Protein AF-A0A444I6F2-F1 (afdb_monomer_lite)

pLDDT: mean 80.83, std 15.24, range [36.12, 97.0]

InterPro domains:
  IPR017961 DNA polymerase, Y-family, little finger domain [PF11799] (17-82)
  IPR036775 DNA polymerase, Y-family, little finger domain superfamily [G3DSA:3.30.1490.100] (10-78)
  IPR036775 DNA polymerase, Y-family, little finger domain superfamily [SSF100879] (14-82)

Secondary structure (DSSP, 8-state):
-----TT---EEEEEEEEEEEETTS-EEEEEEEE-S-B-SHHHHHHHHHHHHHTTPSPSS-EEEEEEEEEEEEE-PPP-PPPP-

Radius of gyration: 17.46 Å; chains: 1; bounding box: 53×28×42 Å

Organism: Rhizobium leguminosarum (NCBI:txid384)

Foldseek 3Di:
DDDDDPVQFFQQKKKKKKWWQFPVRDIDIDIDIDRDTCRDVVVVVVVVVVVVVVCPPPPGHTPDIDMDIDDRDTPDDDDDDDDD

Structure (mmCIF, N/CA/C/O backbone):
data_AF-A0A444I6F2-F1
#
_entry.id   AF-A0A444I6F2-F1
#
loop_
_atom_site.group_PDB
_atom_site.id
_atom_site.type_symbol
_atom_site.label_atom_id
_atom_site.label_alt_id
_atom_site.label_comp_id
_atom_site.label_asym_id
_atom_site.label_entity_id
_atom_site.label_seq_id
_atom_site.pdbx_PDB_ins_code
_atom_site.Cartn_x
_atom_site.Cartn_y
_atom_site.Cartn_z
_atom_site.occupancy
_atom_site.B_iso_or_equiv
_atom_site.auth_seq_id
_atom_site.auth_comp_id
_atom_site.auth_asym_id
_atom_site.auth_atom_id
_atom_site.pdbx_PDB_model_num
ATOM 1 N N . MET A 1 1 ? 5.259 -12.619 -26.057 1.00 36.12 1 MET A N 1
ATOM 2 C CA . MET A 1 1 ? 6.309 -11.801 -26.701 1.00 36.12 1 MET A CA 1
ATOM 3 C C . MET A 1 1 ? 5.978 -10.340 -26.404 1.00 36.12 1 MET A C 1
ATOM 5 O O . MET A 1 1 ? 4.995 -9.849 -26.936 1.00 36.12 1 MET A O 1
ATOM 9 N N . ARG A 1 2 ? 6.651 -9.701 -25.433 1.00 52.50 2 ARG A N 1
ATOM 10 C CA . ARG A 1 2 ? 6.368 -8.308 -25.021 1.00 52.50 2 ARG A CA 1
ATOM 11 C C . ARG A 1 2 ? 7.305 -7.383 -25.808 1.00 52.50 2 ARG A C 1
ATOM 13 O O . ARG A 1 2 ? 8.518 -7.548 -25.719 1.00 52.50 2 ARG A O 1
ATOM 20 N N . TYR A 1 3 ? 6.749 -6.494 -26.627 1.00 38.78 3 TYR A N 1
ATOM 21 C CA . TYR A 1 3 ? 7.517 -5.598 -27.495 1.00 38.78 3 TYR A CA 1
ATOM 22 C C . TYR A 1 3 ? 8.094 -4.423 -26.698 1.00 38.78 3 TYR A C 1
ATOM 24 O O . TYR A 1 3 ? 7.396 -3.806 -25.898 1.00 38.78 3 TYR A O 1
ATOM 32 N N . TYR A 1 4 ? 9.369 -4.118 -26.934 1.00 46.00 4 TYR A N 1
ATOM 33 C CA . TYR A 1 4 ? 10.045 -2.936 -26.407 1.00 46.00 4 TYR A CA 1
ATOM 34 C C . TYR A 1 4 ? 9.660 -1.737 -27.284 1.00 46.00 4 TYR A C 1
ATOM 36 O O . TYR A 1 4 ? 9.993 -1.720 -28.470 1.00 46.00 4 TYR A O 1
ATOM 44 N N . HIS A 1 5 ? 8.945 -0.752 -26.736 1.00 50.53 5 HIS A N 1
ATOM 45 C CA . HIS A 1 5 ? 8.733 0.515 -27.433 1.00 50.53 5 HIS A CA 1
ATOM 46 C C . HIS A 1 5 ? 10.008 1.366 -27.285 1.00 50.53 5 HIS A C 1
ATOM 48 O O . HIS A 1 5 ? 10.450 1.619 -26.161 1.00 50.53 5 HIS A O 1
ATOM 54 N N . PRO A 1 6 ? 10.641 1.820 -28.379 1.00 39.31 6 PRO A N 1
ATOM 55 C CA . PRO A 1 6 ? 11.710 2.806 -28.280 1.00 39.31 6 PRO A CA 1
ATOM 56 C C . PRO A 1 6 ? 11.114 4.101 -27.702 1.00 39.31 6 PRO A C 1
ATOM 58 O O . PRO A 1 6 ? 10.288 4.750 -28.337 1.00 39.31 6 PRO A O 1
ATOM 61 N N . GLY A 1 7 ? 11.466 4.402 -26.447 1.00 53.28 7 GLY A N 1
ATOM 62 C CA . GLY A 1 7 ? 10.838 5.433 -25.607 1.00 53.28 7 GLY A CA 1
ATOM 63 C C . GLY A 1 7 ? 10.392 4.930 -24.224 1.00 53.28 7 GLY A C 1
ATOM 64 O O . GLY A 1 7 ? 10.089 5.738 -23.351 1.00 53.28 7 GLY A O 1
ATOM 65 N N . SER A 1 8 ? 10.383 3.613 -23.992 1.00 52.06 8 SER A N 1
ATOM 66 C CA . SER A 1 8 ? 10.052 3.018 -22.693 1.00 52.06 8 SER A CA 1
ATOM 67 C C . SER A 1 8 ? 11.215 3.139 -21.703 1.00 52.06 8 SER A C 1
ATOM 69 O O . SER A 1 8 ? 12.269 2.524 -21.883 1.00 52.06 8 SER A O 1
ATOM 71 N N . ILE A 1 9 ? 11.017 3.914 -20.635 1.00 55.03 9 ILE A N 1
ATOM 72 C CA . ILE A 1 9 ? 11.917 3.953 -19.477 1.00 55.03 9 ILE A CA 1
ATOM 73 C C . ILE A 1 9 ? 11.834 2.590 -18.776 1.00 55.03 9 ILE A C 1
ATOM 75 O O . ILE A 1 9 ? 10.790 2.231 -18.239 1.00 55.03 9 ILE A O 1
ATOM 79 N N . SER A 1 10 ? 12.927 1.823 -18.786 1.00 60.09 10 SER A N 1
ATOM 80 C CA . SER A 1 10 ? 13.041 0.591 -17.996 1.00 60.09 10 SER A CA 1
ATOM 81 C C . SER A 1 10 ? 13.583 0.934 -16.607 1.00 60.09 10 SER A C 1
ATOM 83 O O . SER A 1 10 ? 14.777 1.206 -16.451 1.00 60.09 10 SER A O 1
ATOM 85 N N . ILE A 1 11 ? 12.701 0.936 -15.606 1.00 67.31 11 ILE A N 1
ATOM 86 C CA . ILE A 1 11 ? 13.056 1.167 -14.198 1.00 67.31 11 ILE A CA 1
ATOM 87 C C . ILE A 1 11 ? 13.633 -0.135 -13.646 1.00 67.31 11 ILE A C 1
ATOM 89 O O . ILE A 1 11 ? 12.904 -1.106 -13.531 1.00 67.31 11 ILE A O 1
ATOM 93 N N . SER A 1 12 ? 14.922 -0.195 -13.319 1.00 72.12 12 SER A N 1
ATOM 94 C CA . SER A 1 12 ? 15.581 -1.421 -12.839 1.00 72.12 12 SER A CA 1
ATOM 95 C C . SER A 1 12 ? 15.347 -1.716 -11.362 1.00 72.12 12 SER A C 1
ATOM 97 O O . SER A 1 12 ? 15.479 -2.863 -10.934 1.00 72.12 12 SER A O 1
ATOM 99 N N . ARG A 1 13 ? 15.039 -0.684 -10.576 1.00 78.62 13 ARG A N 1
ATOM 100 C CA . ARG A 1 13 ? 14.755 -0.804 -9.149 1.00 78.62 13 ARG A CA 1
ATOM 101 C C . ARG A 1 13 ? 13.788 0.286 -8.730 1.00 78.62 13 ARG A C 1
ATOM 103 O O . ARG A 1 13 ? 13.918 1.430 -9.159 1.00 78.62 13 ARG A O 1
ATOM 110 N N . VAL A 1 14 ? 12.842 -0.080 -7.876 1.00 83.25 14 VAL A N 1
ATOM 111 C CA . VAL A 1 14 ? 11.878 0.849 -7.294 1.00 83.25 14 VAL A CA 1
ATOM 112 C C . VAL A 1 14 ? 11.513 0.411 -5.879 1.00 83.25 14 VAL A C 1
ATOM 114 O O . VAL A 1 14 ? 11.480 -0.781 -5.559 1.00 83.25 14 VAL A O 1
ATOM 117 N N . ASN A 1 15 ? 11.223 1.391 -5.031 1.00 87.44 15 ASN A N 1
ATOM 118 C CA . ASN A 1 15 ? 10.604 1.183 -3.732 1.00 87.44 15 ASN A CA 1
ATOM 119 C C . ASN A 1 15 ? 9.118 1.517 -3.833 1.00 87.44 15 ASN A C 1
ATOM 121 O O . ASN A 1 15 ? 8.754 2.674 -4.052 1.00 87.44 15 ASN A O 1
ATOM 125 N N . GLN A 1 16 ? 8.270 0.513 -3.644 1.00 89.06 16 GLN A N 1
ATOM 126 C CA . GLN A 1 16 ? 6.821 0.666 -3.580 1.00 89.06 16 GLN A CA 1
ATOM 127 C C . GLN A 1 16 ? 6.393 0.851 -2.130 1.00 89.06 16 GLN A C 1
ATOM 129 O O . GLN A 1 16 ? 6.804 0.093 -1.255 1.00 89.06 16 GLN A O 1
ATOM 134 N N . THR A 1 17 ? 5.569 1.860 -1.874 1.00 92.69 17 THR A N 1
ATOM 135 C CA . THR A 1 17 ? 5.050 2.184 -0.545 1.00 92.69 17 THR A CA 1
ATOM 136 C C . THR A 1 17 ? 3.531 2.150 -0.568 1.00 92.69 17 THR A C 1
ATOM 138 O O . THR A 1 17 ? 2.905 2.764 -1.430 1.00 92.69 17 THR A O 1
ATOM 141 N N . LEU A 1 18 ? 2.946 1.451 0.401 1.00 94.69 18 LEU A N 1
ATOM 142 C CA . LEU A 1 18 ? 1.516 1.384 0.653 1.00 94.69 18 LEU A CA 1
ATOM 143 C C . LEU A 1 18 ? 1.197 2.131 1.950 1.00 94.69 18 LEU A C 1
ATOM 145 O O . LEU A 1 18 ? 1.726 1.817 3.017 1.00 94.69 18 LEU A O 1
ATOM 149 N N . ASN A 1 19 ? 0.300 3.103 1.848 1.00 95.56 19 ASN A N 1
ATOM 150 C CA . ASN A 1 19 ? -0.247 3.869 2.957 1.00 95.56 19 ASN A CA 1
ATOM 151 C C . ASN A 1 19 ? -1.694 3.445 3.173 1.00 95.56 19 ASN A C 1
ATOM 153 O O . ASN A 1 19 ? -2.505 3.528 2.250 1.00 95.56 19 ASN A O 1
ATOM 157 N N . VAL A 1 20 ? -2.025 3.023 4.387 1.00 96.12 20 VAL A N 1
ATOM 158 C CA . VAL A 1 20 ? -3.373 2.572 4.740 1.00 96.12 20 VAL A CA 1
ATOM 159 C C . VAL A 1 20 ? -3.908 3.453 5.846 1.00 96.12 20 VAL A C 1
ATOM 161 O O . VAL A 1 20 ? -3.317 3.510 6.923 1.00 96.12 20 VAL A O 1
ATOM 164 N N . LYS A 1 21 ? -5.029 4.127 5.581 1.00 97.00 21 LYS A N 1
ATOM 165 C CA . LYS A 1 21 ? -5.772 4.889 6.583 1.00 97.00 21 LYS A CA 1
ATOM 166 C C . LYS A 1 21 ? -7.014 4.121 7.001 1.00 97.00 21 LYS A C 1
ATOM 168 O O . LYS A 1 21 ? -7.854 3.770 6.167 1.00 97.00 21 LYS A O 1
ATOM 173 N N . TYR A 1 22 ? -7.139 3.909 8.298 1.00 97.00 22 TYR A N 1
ATOM 174 C CA . TYR A 1 22 ? -8.225 3.162 8.904 1.00 97.00 22 TYR A CA 1
ATOM 175 C C . TYR A 1 22 ? -9.410 4.048 9.296 1.00 97.00 22 TYR A C 1
ATOM 177 O O . TYR A 1 22 ? -9.386 5.279 9.194 1.00 97.00 22 TYR A O 1
ATOM 185 N N . ALA A 1 23 ? -10.488 3.390 9.720 1.00 96.25 23 ALA A N 1
ATOM 186 C CA . ALA A 1 23 ? -11.762 4.012 10.024 1.00 96.25 23 ALA A CA 1
ATOM 187 C C . ALA A 1 23 ? -11.718 4.946 11.234 1.00 96.25 23 ALA A C 1
ATOM 189 O O . ALA A 1 23 ? -12.487 5.907 11.271 1.00 96.25 23 ALA A O 1
ATOM 190 N N . ASP A 1 24 ? -10.798 4.667 12.153 1.00 95.88 24 ASP A N 1
ATOM 191 C CA . ASP A 1 24 ? -10.436 5.454 13.333 1.00 95.88 24 ASP A CA 1
ATOM 192 C C . ASP A 1 24 ? -9.419 6.570 13.028 1.00 95.88 24 ASP A C 1
ATOM 194 O O . ASP A 1 24 ? -8.905 7.205 13.943 1.00 95.88 24 ASP A O 1
ATOM 198 N N . PHE A 1 25 ? -9.131 6.819 11.745 1.00 95.56 25 PHE A N 1
ATOM 199 C CA . PHE A 1 25 ? -8.153 7.793 11.256 1.00 95.56 25 PHE A CA 1
ATOM 200 C C . PHE A 1 25 ? -6.690 7.487 11.602 1.00 95.56 25 PHE A C 1
ATOM 202 O O . PHE A 1 25 ? -5.824 8.303 11.280 1.00 95.56 25 PHE A O 1
ATOM 209 N N . THR A 1 26 ? -6.386 6.310 12.158 1.00 96.19 26 THR A N 1
ATOM 210 C CA . THR A 1 26 ? -5.003 5.837 12.282 1.00 96.19 26 THR A CA 1
ATOM 211 C C . THR A 1 26 ? -4.435 5.478 10.910 1.00 96.19 26 THR A C 1
ATOM 213 O O . THR A 1 26 ? -5.171 5.122 9.983 1.00 96.19 26 THR A O 1
ATOM 216 N N . GLN A 1 27 ? -3.116 5.599 10.757 1.00 96.06 27 GLN A N 1
ATOM 217 C CA . GLN A 1 27 ? -2.425 5.308 9.506 1.00 96.06 27 GLN A CA 1
ATOM 218 C C . GLN A 1 27 ? -1.220 4.403 9.744 1.00 96.06 27 GLN A C 1
ATOM 220 O O . GLN A 1 27 ? -0.474 4.589 10.704 1.00 96.06 27 GLN A O 1
ATOM 225 N N . ILE A 1 28 ? -1.017 3.457 8.830 1.00 95.25 28 ILE A N 1
ATOM 226 C CA . ILE A 1 28 ? 0.221 2.684 8.721 1.00 95.25 28 ILE A CA 1
ATOM 227 C C . ILE A 1 28 ? 0.841 2.876 7.339 1.00 95.25 28 ILE A C 1
ATOM 229 O O . ILE A 1 28 ? 0.139 3.117 6.352 1.00 95.25 28 ILE A O 1
ATOM 233 N N . THR A 1 29 ? 2.158 2.714 7.279 1.00 94.12 29 THR A N 1
ATOM 234 C CA . THR A 1 29 ? 2.926 2.731 6.039 1.00 94.12 29 THR A CA 1
ATOM 235 C C . THR A 1 29 ? 3.801 1.488 5.998 1.00 94.12 29 THR A C 1
ATOM 237 O O . THR A 1 29 ? 4.560 1.227 6.930 1.00 94.12 29 THR A O 1
ATOM 240 N N . THR A 1 30 ? 3.690 0.716 4.923 1.00 91.69 30 THR A N 1
ATOM 241 C CA . THR A 1 30 ? 4.567 -0.423 4.633 1.00 91.69 30 THR A CA 1
ATOM 242 C C . THR A 1 30 ? 5.200 -0.222 3.267 1.00 91.69 30 THR A C 1
ATOM 244 O O . THR A 1 30 ? 4.606 0.401 2.387 1.00 91.69 30 THR A O 1
ATOM 247 N N . SER A 1 31 ? 6.422 -0.703 3.082 1.00 90.38 31 SER A N 1
ATOM 248 C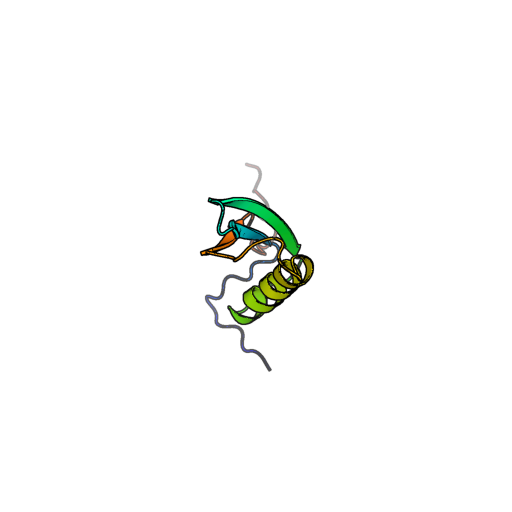 CA . SER A 1 31 ? 7.124 -0.562 1.811 1.00 90.38 31 SER A CA 1
ATOM 249 C C . SER A 1 31 ? 7.845 -1.844 1.443 1.00 90.38 31 SER A C 1
ATOM 251 O O . SER A 1 31 ? 8.249 -2.620 2.310 1.00 90.38 31 SER A O 1
ATOM 253 N N . LYS A 1 32 ? 8.004 -2.060 0.141 1.00 86.69 32 LYS A N 1
ATOM 254 C CA . LYS A 1 32 ? 8.763 -3.169 -0.417 1.00 86.69 32 LYS A CA 1
ATOM 255 C C . LYS A 1 32 ? 9.641 -2.652 -1.543 1.00 86.69 32 LYS A C 1
ATOM 257 O O . LYS A 1 32 ? 9.168 -2.040 -2.500 1.00 86.69 32 LYS A O 1
ATOM 262 N N . THR A 1 33 ? 10.935 -2.910 -1.419 1.00 86.44 33 THR A N 1
ATOM 263 C CA . THR A 1 33 ? 11.880 -2.758 -2.522 1.00 86.44 33 THR A CA 1
ATOM 264 C C . THR A 1 33 ? 11.792 -3.992 -3.395 1.00 86.44 33 THR A C 1
ATOM 266 O O . THR A 1 33 ? 11.977 -5.104 -2.897 1.00 86.44 33 THR A O 1
ATOM 269 N N . VAL A 1 34 ? 11.560 -3.805 -4.691 1.00 78.50 34 VAL A N 1
ATOM 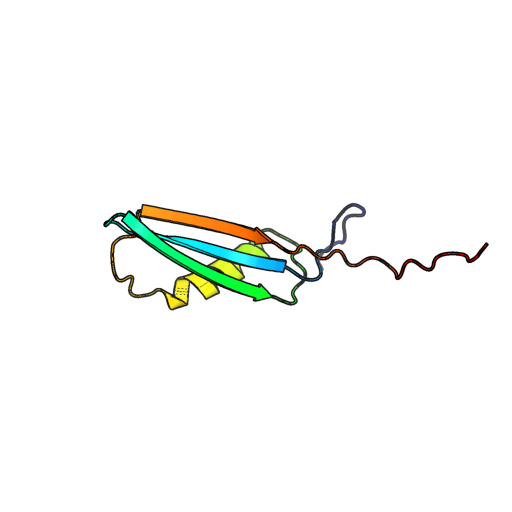270 C CA . VAL A 1 34 ? 11.545 -4.919 -5.639 1.00 78.50 34 VAL A CA 1
ATOM 271 C C . VAL A 1 34 ? 12.638 -4.700 -6.686 1.00 78.50 34 VAL A C 1
ATOM 273 O O . VAL A 1 34 ? 12.663 -3.652 -7.337 1.00 78.50 34 VAL A O 1
ATOM 276 N N . PRO A 1 35 ? 13.565 -5.661 -6.868 1.00 71.25 35 PRO A N 1
ATOM 277 C CA . PRO A 1 35 ? 14.551 -5.632 -7.943 1.00 71.25 35 PRO A CA 1
ATOM 278 C C . PRO A 1 35 ? 13.902 -6.142 -9.239 1.00 71.25 35 PRO A C 1
ATOM 280 O O . PRO A 1 35 ? 14.330 -7.136 -9.820 1.00 71.25 35 PRO A O 1
ATOM 283 N N . THR A 1 36 ? 12.786 -5.537 -9.641 1.00 67.81 36 THR A N 1
ATOM 284 C CA . THR A 1 36 ? 12.014 -5.934 -10.823 1.00 67.81 36 THR A CA 1
ATOM 285 C C . THR A 1 36 ? 11.847 -4.746 -11.737 1.00 67.81 36 THR A C 1
ATOM 287 O O . THR A 1 36 ? 11.637 -3.619 -11.285 1.00 67.81 36 THR A O 1
ATOM 290 N N . VAL A 1 37 ? 11.939 -5.030 -13.034 1.00 68.00 37 VAL A N 1
ATOM 291 C CA . VAL A 1 37 ? 11.642 -4.044 -14.056 1.00 68.00 37 VAL A CA 1
ATOM 292 C C . VAL A 1 37 ? 10.138 -3.842 -14.115 1.00 68.00 37 VAL A C 1
ATOM 294 O O . VAL A 1 37 ? 9.423 -4.755 -14.516 1.00 68.00 37 VAL A O 1
ATOM 297 N N . LEU A 1 38 ? 9.668 -2.658 -13.718 1.00 74.25 38 LEU A N 1
ATOM 298 C CA . LEU A 1 38 ? 8.283 -2.265 -13.959 1.00 74.25 38 LEU A CA 1
ATOM 299 C C . LEU A 1 38 ? 8.139 -1.909 -15.440 1.00 74.25 38 LEU A C 1
ATOM 301 O O . LEU A 1 38 ? 8.689 -0.908 -15.900 1.00 74.25 38 LEU A O 1
ATOM 305 N N . LEU A 1 39 ? 7.432 -2.754 -16.184 1.00 72.94 39 LEU A N 1
ATOM 306 C CA . LEU A 1 39 ? 7.175 -2.598 -17.616 1.00 72.94 39 LEU A CA 1
ATOM 307 C C . LEU A 1 39 ? 5.731 -2.158 -17.888 1.00 72.94 39 LEU A C 1
ATOM 309 O O . LEU A 1 39 ? 5.453 -1.606 -18.952 1.00 72.94 39 LEU A O 1
ATOM 313 N N . ALA A 1 40 ? 4.819 -2.399 -16.944 1.00 79.06 40 ALA A N 1
ATOM 314 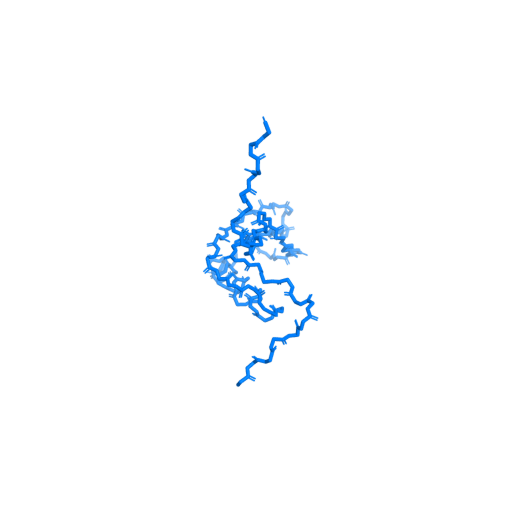C CA . ALA A 1 40 ? 3.416 -2.016 -17.016 1.00 79.06 40 ALA A CA 1
ATOM 315 C C . ALA A 1 40 ? 2.813 -1.761 -15.623 1.00 79.06 40 ALA A C 1
ATOM 317 O O . ALA A 1 40 ? 3.372 -2.135 -14.595 1.00 79.06 40 ALA A O 1
ATOM 318 N N . ILE A 1 41 ? 1.613 -1.173 -15.600 1.00 80.88 41 ILE A N 1
ATOM 319 C CA . ILE A 1 41 ? 0.814 -0.986 -14.376 1.00 80.88 41 ILE A CA 1
ATOM 320 C C . ILE A 1 41 ? 0.512 -2.322 -13.678 1.00 80.88 41 ILE A C 1
ATOM 322 O O . ILE A 1 41 ? 0.515 -2.372 -12.456 1.00 80.88 41 ILE A O 1
ATOM 326 N N . ALA A 1 42 ? 0.339 -3.415 -14.425 1.00 85.19 42 ALA A N 1
ATOM 327 C CA . ALA A 1 42 ? 0.094 -4.737 -13.841 1.00 85.19 42 ALA A CA 1
ATOM 328 C C . ALA A 1 42 ? 1.230 -5.204 -12.905 1.00 85.19 42 ALA A C 1
ATOM 330 O O . ALA A 1 42 ? 0.969 -5.848 -11.893 1.00 85.19 42 ALA A O 1
ATOM 331 N N . ASP A 1 43 ? 2.483 -4.826 -13.190 1.00 82.94 43 ASP A N 1
ATOM 332 C CA . ASP A 1 43 ? 3.623 -5.164 -12.328 1.00 82.94 43 ASP A CA 1
ATOM 333 C C . ASP A 1 43 ? 3.563 -4.386 -10.989 1.00 82.94 43 ASP A C 1
ATOM 335 O O . ASP A 1 43 ? 4.109 -4.816 -9.972 1.00 82.94 43 ASP A O 1
ATOM 339 N N . LEU A 1 44 ? 2.889 -3.226 -10.968 1.00 83.12 44 LEU A N 1
ATOM 340 C CA . LEU A 1 44 ? 2.622 -2.459 -9.749 1.00 83.12 44 LEU A CA 1
ATOM 341 C C . LEU A 1 44 ? 1.517 -3.110 -8.911 1.00 83.12 44 LEU A C 1
ATOM 343 O O . LEU A 1 44 ? 1.677 -3.217 -7.695 1.00 83.12 44 LEU A O 1
ATOM 347 N N . GLU A 1 45 ? 0.427 -3.534 -9.551 1.00 88.50 45 GLU A N 1
ATOM 348 C CA . GLU A 1 45 ? -0.716 -4.179 -8.890 1.00 88.50 45 GLU A CA 1
ATOM 349 C C . GLU A 1 45 ? -0.286 -5.436 -8.129 1.00 88.50 45 GLU A C 1
ATOM 351 O O . GLU A 1 45 ? -0.606 -5.568 -6.951 1.00 88.50 45 GLU A O 1
ATOM 356 N N . GLU A 1 46 ? 0.546 -6.287 -8.738 1.00 88.56 46 GLU A N 1
ATOM 357 C CA . GLU A 1 46 ? 1.040 -7.514 -8.098 1.00 88.56 46 GLU A CA 1
ATOM 358 C C . GLU A 1 46 ? 1.777 -7.229 -6.779 1.00 88.56 46 GLU A C 1
ATOM 360 O O . GLU A 1 46 ? 1.589 -7.915 -5.772 1.00 88.56 46 GLU A O 1
ATOM 365 N N . VAL A 1 47 ? 2.605 -6.181 -6.734 1.00 87.94 47 VAL A N 1
ATOM 366 C CA . VAL A 1 47 ? 3.331 -5.847 -5.503 1.00 87.94 47 VAL A CA 1
ATOM 367 C C . VAL A 1 47 ? 2.426 -5.188 -4.468 1.00 87.94 47 VAL A C 1
ATOM 369 O O . VAL A 1 47 ? 2.593 -5.429 -3.269 1.00 87.94 47 VAL A O 1
ATOM 372 N N . VAL A 1 48 ? 1.467 -4.375 -4.910 1.00 89.88 48 VAL A N 1
ATOM 373 C CA . VAL A 1 48 ? 0.455 -3.795 -4.023 1.00 89.88 48 VAL A CA 1
ATOM 374 C C . VAL A 1 48 ? -0.374 -4.901 -3.375 1.00 89.88 48 VAL A C 1
ATOM 376 O O . VAL A 1 48 ? -0.549 -4.865 -2.159 1.00 89.88 48 VAL A O 1
ATOM 379 N N . ASP A 1 49 ? -0.778 -5.924 -4.126 1.00 91.56 49 ASP A N 1
ATOM 380 C CA . ASP A 1 49 ? -1.490 -7.090 -3.599 1.00 91.56 49 ASP A CA 1
ATOM 381 C C . ASP A 1 49 ? -0.648 -7.860 -2.576 1.00 91.56 49 ASP A C 1
ATOM 383 O O . ASP A 1 49 ? -1.134 -8.199 -1.495 1.00 91.56 49 ASP A O 1
ATOM 387 N N . LEU A 1 50 ? 0.645 -8.064 -2.846 1.00 91.06 50 LEU A N 1
ATOM 388 C CA . LEU A 1 50 ? 1.564 -8.696 -1.891 1.00 91.06 50 LEU A CA 1
ATOM 389 C C . LEU A 1 50 ? 1.739 -7.890 -0.597 1.00 91.06 50 LEU A C 1
ATOM 391 O O . LEU A 1 50 ? 1.988 -8.476 0.456 1.00 91.06 50 LEU A O 1
ATOM 395 N N . LEU A 1 51 ? 1.656 -6.560 -0.659 1.00 91.56 51 LEU A N 1
ATOM 396 C CA . LEU A 1 51 ? 1.689 -5.699 0.524 1.00 91.56 51 LEU A CA 1
ATOM 397 C C . LEU A 1 51 ? 0.345 -5.704 1.259 1.00 91.56 51 LEU A C 1
ATOM 399 O O . LEU A 1 51 ? 0.320 -5.751 2.488 1.00 91.56 51 LEU A O 1
ATOM 403 N N . LEU A 1 52 ? -0.762 -5.683 0.516 1.00 92.00 52 LEU A N 1
ATOM 404 C CA . LEU A 1 52 ? -2.115 -5.692 1.058 1.00 92.00 52 LEU A CA 1
ATOM 405 C C . LEU A 1 52 ? -2.433 -7.006 1.761 1.00 92.00 52 LEU A C 1
ATOM 407 O O . LEU A 1 52 ? -2.991 -6.962 2.853 1.00 92.00 52 LEU A O 1
ATOM 411 N N . VAL A 1 53 ? -2.051 -8.158 1.197 1.00 93.12 53 VAL A N 1
ATOM 412 C CA . VAL A 1 53 ? -2.380 -9.478 1.764 1.00 93.12 53 VAL A CA 1
ATOM 413 C C . VAL A 1 53 ? -1.846 -9.645 3.190 1.00 93.12 53 VAL A C 1
ATOM 415 O O . VAL A 1 53 ? -2.491 -10.276 4.022 1.00 93.12 53 VAL A O 1
ATOM 418 N N . GLN A 1 54 ? -0.714 -9.008 3.513 1.00 91.12 54 GLN A N 1
ATOM 419 C CA . GLN A 1 54 ? -0.128 -9.036 4.858 1.00 91.12 54 GLN A CA 1
ATOM 420 C C . GLN A 1 54 ? -0.942 -8.255 5.899 1.00 91.12 54 GLN A C 1
ATOM 422 O O . GLN A 1 54 ? -0.694 -8.387 7.096 1.00 91.12 54 GLN A O 1
ATOM 427 N N . LEU A 1 55 ? -1.903 -7.439 5.461 1.00 90.56 55 LEU A N 1
ATOM 428 C CA . LEU A 1 55 ? -2.773 -6.648 6.327 1.00 90.56 55 LEU A CA 1
ATOM 429 C C . LEU A 1 55 ? -4.098 -7.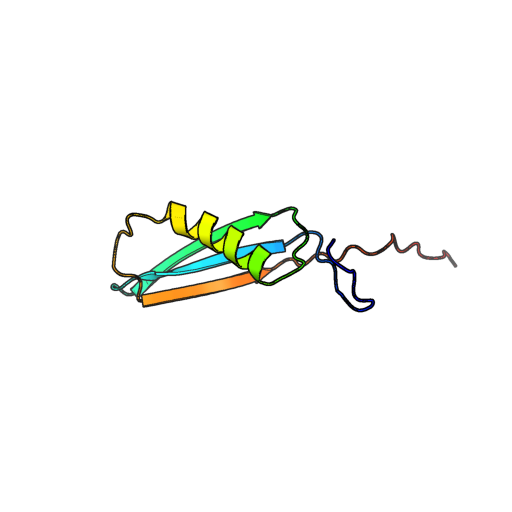350 6.645 1.00 90.56 55 LEU A C 1
ATOM 431 O O . LEU A 1 55 ? -4.890 -6.799 7.408 1.00 90.56 55 LEU A O 1
ATOM 435 N N . PHE A 1 56 ? -4.358 -8.534 6.078 1.00 89.50 56 PHE A N 1
ATOM 436 C CA . PHE A 1 56 ? -5.604 -9.265 6.305 1.00 89.50 56 PHE A CA 1
ATOM 437 C C . PHE A 1 56 ? -5.488 -10.293 7.449 1.00 89.50 56 PHE A C 1
ATOM 439 O O . PHE A 1 56 ? -4.489 -11.009 7.528 1.00 89.50 56 PHE A O 1
ATOM 446 N N . PRO A 1 57 ? -6.529 -10.425 8.300 1.00 90.56 57 PRO A N 1
ATOM 447 C CA . PRO A 1 57 ? -7.729 -9.586 8.344 1.00 90.56 57 PRO A CA 1
ATOM 448 C C . PRO A 1 57 ? -7.417 -8.169 8.874 1.00 90.56 57 PRO A C 1
ATOM 450 O O . PRO A 1 57 ? -6.635 -8.027 9.818 1.00 90.56 57 PRO A O 1
ATOM 453 N N . PRO A 1 58 ? -8.024 -7.113 8.298 1.00 88.12 58 PRO A N 1
ATOM 454 C CA . PRO A 1 58 ? -7.719 -5.747 8.688 1.00 88.12 58 PRO A CA 1
ATOM 455 C C . PRO A 1 58 ? -8.231 -5.469 10.100 1.00 88.12 58 PRO A C 1
ATOM 457 O O . PRO A 1 58 ? -9.348 -5.833 10.465 1.00 88.12 58 PRO A O 1
ATOM 460 N N . ARG A 1 59 ? -7.410 -4.777 10.893 1.00 88.75 59 ARG A N 1
ATOM 461 C CA . ARG A 1 59 ? -7.735 -4.431 12.287 1.00 88.75 59 ARG A CA 1
ATOM 462 C C . ARG A 1 59 ? -8.929 -3.483 12.415 1.00 88.75 59 ARG A C 1
ATOM 464 O O . ARG A 1 59 ? -9.600 -3.489 13.439 1.00 88.75 59 ARG A O 1
ATOM 471 N N . ASN A 1 60 ? -9.163 -2.657 11.399 1.00 94.12 60 ASN A N 1
ATOM 472 C CA . ASN A 1 60 ? -10.274 -1.716 11.312 1.00 94.12 60 ASN A CA 1
ATOM 473 C C . ASN A 1 60 ? -10.683 -1.541 9.842 1.00 94.12 60 ASN A C 1
ATOM 475 O O . ASN A 1 60 ? -9.915 -1.877 8.939 1.00 94.12 60 ASN A O 1
ATOM 479 N N . GLY A 1 61 ? -11.866 -0.976 9.584 1.00 94.62 61 GLY A N 1
ATOM 480 C CA . GLY A 1 61 ? -12.284 -0.653 8.213 1.00 94.62 61 GLY A CA 1
ATOM 481 C C . GLY A 1 61 ? -11.276 0.274 7.521 1.00 94.62 61 GLY A C 1
ATOM 482 O O . GLY A 1 61 ? -10.774 1.206 8.143 1.00 94.62 61 GLY A O 1
ATOM 483 N N . ILE A 1 62 ? -10.962 0.034 6.249 1.00 95.00 62 ILE A N 1
ATOM 484 C CA . ILE A 1 62 ? -10.023 0.867 5.484 1.00 95.00 62 ILE A CA 1
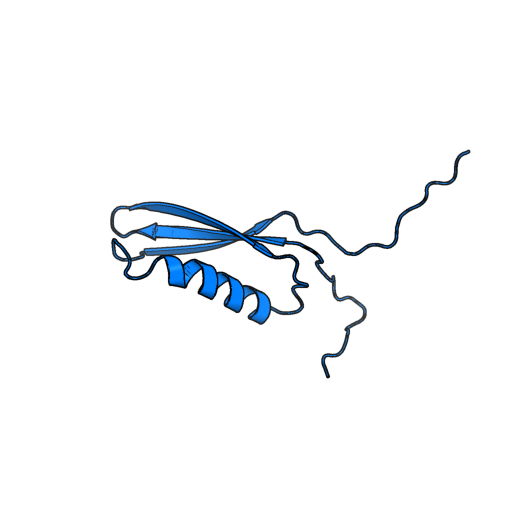ATOM 485 C C . ILE A 1 62 ? -10.807 1.995 4.807 1.00 95.00 62 ILE A C 1
ATOM 487 O O . ILE A 1 62 ? -11.772 1.738 4.092 1.00 95.00 62 ILE A O 1
ATOM 491 N N . ARG A 1 63 ? -10.405 3.250 5.035 1.00 94.81 63 ARG A N 1
ATOM 492 C CA . ARG A 1 63 ? -11.022 4.441 4.419 1.00 94.81 63 ARG A CA 1
ATOM 493 C C . ARG A 1 63 ? -10.219 4.991 3.244 1.00 9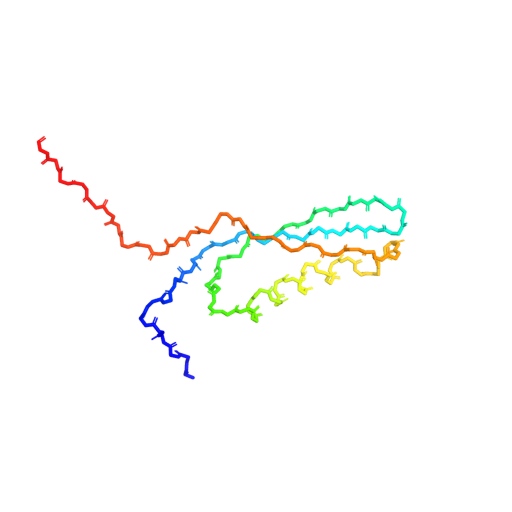4.81 63 ARG A C 1
ATOM 495 O O . ARG A 1 63 ? -10.789 5.684 2.409 1.00 94.81 63 ARG A O 1
ATOM 502 N N . LEU A 1 64 ? -8.910 4.738 3.202 1.00 96.06 64 LEU A N 1
ATOM 503 C CA . LEU A 1 64 ? -8.036 5.205 2.126 1.00 96.06 64 LEU A CA 1
ATOM 504 C C . LEU A 1 64 ? -6.837 4.270 1.955 1.00 96.06 64 LEU A C 1
ATOM 506 O O . LEU A 1 64 ? -6.215 3.865 2.939 1.00 96.06 64 LEU A O 1
ATOM 510 N N . LEU A 1 65 ? -6.504 3.990 0.694 1.00 94.69 65 LEU A N 1
ATOM 511 C CA . LEU A 1 65 ? -5.274 3.331 0.266 1.00 94.69 65 LEU A CA 1
ATOM 512 C C . LEU A 1 65 ? -4.502 4.283 -0.648 1.00 94.69 65 LEU A C 1
ATOM 514 O O . LEU A 1 65 ? -5.044 4.772 -1.636 1.00 94.69 65 LEU A O 1
ATOM 518 N N . GLY A 1 66 ? -3.249 4.561 -0.302 1.00 94.38 66 GLY A N 1
ATOM 519 C CA . GLY A 1 66 ? -2.342 5.370 -1.110 1.00 94.38 66 GLY A CA 1
ATOM 520 C C . GLY A 1 66 ? -1.131 4.552 -1.529 1.00 94.38 66 GLY A C 1
ATOM 521 O O . GLY A 1 66 ? -0.450 3.994 -0.671 1.00 94.38 66 GLY A O 1
ATOM 522 N N . VAL A 1 67 ? -0.837 4.514 -2.826 1.00 92.19 67 VAL A N 1
ATOM 523 C CA . VAL A 1 67 ? 0.344 3.839 -3.378 1.00 92.19 67 VAL A CA 1
ATOM 524 C C . VAL A 1 67 ? 1.309 4.890 -3.906 1.00 92.19 67 VAL A C 1
ATOM 526 O O . VAL A 1 67 ? 0.906 5.796 -4.633 1.00 92.19 67 VAL A O 1
ATOM 529 N N . SER A 1 68 ? 2.583 4.776 -3.544 1.00 90.12 68 SER A N 1
ATOM 530 C CA . SER A 1 68 ? 3.637 5.654 -4.048 1.00 90.12 68 SER A CA 1
ATOM 531 C C . SER A 1 68 ? 4.894 4.878 -4.434 1.00 90.12 68 SER A C 1
ATOM 533 O O . SER A 1 68 ? 5.227 3.849 -3.844 1.00 90.12 68 SER A O 1
ATOM 535 N N . LEU A 1 69 ? 5.592 5.384 -5.451 1.00 88.25 69 LEU A N 1
ATOM 536 C CA . LEU A 1 69 ? 6.881 4.877 -5.915 1.00 88.25 69 LEU A CA 1
ATOM 537 C C . LEU A 1 69 ? 7.986 5.855 -5.522 1.00 88.25 69 LEU A C 1
ATOM 539 O O . LEU A 1 69 ? 7.810 7.068 -5.615 1.00 88.25 69 LEU A O 1
ATOM 543 N N . SER A 1 70 ? 9.136 5.333 -5.116 1.00 85.19 70 SER A N 1
ATOM 544 C CA . SER A 1 70 ? 10.333 6.127 -4.828 1.00 85.19 70 SER A CA 1
ATOM 545 C C . SER A 1 70 ? 11.594 5.408 -5.301 1.00 85.19 70 SER A C 1
ATOM 547 O O . SER A 1 70 ? 11.556 4.215 -5.606 1.00 85.19 70 SER A O 1
ATOM 549 N N . SER A 1 71 ? 12.715 6.136 -5.364 1.00 77.94 71 SER A N 1
ATOM 550 C CA . SER A 1 71 ? 14.022 5.599 -5.770 1.00 77.94 71 SER A CA 1
ATOM 551 C C . SER A 1 71 ? 13.979 4.851 -7.111 1.00 77.94 71 SER A C 1
ATOM 553 O O . SER A 1 71 ? 14.432 3.711 -7.198 1.00 77.94 71 SER A O 1
ATOM 555 N N . LEU A 1 72 ? 13.397 5.480 -8.140 1.00 79.31 72 LEU A N 1
ATOM 556 C CA . LEU A 1 72 ? 13.355 4.935 -9.496 1.00 79.31 72 LEU A CA 1
ATOM 557 C C . LEU A 1 72 ? 14.764 4.986 -10.093 1.00 79.31 72 LEU A C 1
ATOM 559 O O . LEU A 1 72 ? 15.229 6.046 -10.511 1.00 79.31 72 LEU A O 1
ATOM 563 N N . GLU A 1 73 ? 15.445 3.846 -10.122 1.00 76.88 73 GLU A N 1
ATOM 564 C CA . GLU A 1 73 ? 16.721 3.731 -10.822 1.00 76.88 73 GLU A CA 1
ATOM 565 C C . GLU A 1 73 ? 16.474 3.345 -12.276 1.00 76.88 73 GLU A C 1
ATOM 567 O O . GLU A 1 73 ? 15.845 2.328 -12.570 1.00 76.88 73 GLU A O 1
ATOM 572 N N . GLU A 1 74 ? 16.980 4.160 -13.195 1.00 72.94 74 GLU A N 1
ATOM 573 C CA . GLU A 1 74 ? 16.990 3.845 -14.617 1.00 72.94 74 GLU A CA 1
ATOM 574 C C . GLU A 1 74 ? 18.230 3.027 -14.959 1.00 72.94 74 GLU A C 1
ATOM 576 O O . GLU A 1 74 ? 19.353 3.374 -14.577 1.00 72.94 74 GLU A O 1
ATOM 581 N N . ARG A 1 75 ? 18.056 1.986 -15.772 1.00 68.06 75 ARG A N 1
ATOM 582 C CA . ARG A 1 75 ? 19.195 1.259 -16.329 1.00 68.06 75 ARG A CA 1
ATOM 583 C C . ARG A 1 75 ? 19.859 2.098 -17.425 1.00 68.06 75 ARG A C 1
ATOM 585 O O . ARG A 1 75 ? 19.484 2.008 -18.591 1.00 68.06 75 ARG A O 1
ATOM 592 N N . ARG A 1 76 ? 20.864 2.896 -17.058 1.00 69.00 76 ARG A N 1
ATOM 593 C CA . ARG A 1 76 ? 21.716 3.636 -18.007 1.00 69.00 76 ARG A CA 1
ATOM 594 C C . ARG A 1 76 ? 23.042 2.905 -18.234 1.00 69.00 76 ARG A C 1
ATOM 596 O O . ARG A 1 76 ? 23.534 2.249 -17.314 1.00 69.00 76 ARG A O 1
ATOM 603 N N . PRO A 1 77 ? 23.642 3.000 -19.433 1.00 69.94 77 PRO A N 1
ATOM 604 C CA . PRO A 1 77 ? 25.019 2.560 -19.624 1.00 69.94 77 PRO A CA 1
ATOM 605 C C . PRO A 1 77 ? 25.963 3.357 -18.699 1.00 69.94 77 PRO A C 1
ATOM 607 O O . PRO A 1 77 ? 25.677 4.519 -18.398 1.00 69.94 77 PRO A O 1
ATOM 610 N N . PRO A 1 78 ? 27.075 2.760 -18.231 1.00 73.56 78 PRO A N 1
ATOM 611 C CA . PRO A 1 78 ? 28.033 3.450 -17.373 1.00 73.56 78 PRO A CA 1
ATOM 612 C C . PRO A 1 78 ? 28.594 4.688 -18.087 1.00 73.56 78 PRO A C 1
ATOM 614 O O . PRO A 1 78 ? 29.231 4.580 -19.134 1.00 73.56 78 PRO A O 1
ATOM 617 N N . GLN A 1 79 ? 28.344 5.874 -17.525 1.00 74.00 79 GLN A N 1
ATOM 618 C CA . GLN A 1 79 ? 28.857 7.137 -18.052 1.00 74.00 79 GLN A CA 1
ATOM 619 C C . GLN A 1 79 ? 30.321 7.300 -17.621 1.00 74.00 79 GLN A C 1
ATOM 621 O O . GLN A 1 79 ? 30.604 7.632 -16.470 1.00 74.00 79 GLN A O 1
ATOM 626 N N . LEU A 1 80 ? 31.258 7.081 -18.543 1.00 79.56 80 LEU A N 1
ATOM 627 C CA . LEU A 1 80 ? 32.668 7.406 -18.333 1.00 79.56 80 LEU A CA 1
ATOM 628 C C . LEU A 1 80 ? 32.906 8.880 -18.681 1.00 79.56 80 LEU A C 1
ATOM 630 O O . LEU A 1 80 ? 32.455 9.370 -19.717 1.00 79.56 80 LEU A O 1
ATOM 634 N N . ARG A 1 81 ? 33.598 9.600 -17.797 1.00 74.88 81 ARG A N 1
ATOM 635 C CA . ARG A 1 81 ? 33.980 11.000 -18.008 1.00 74.88 81 ARG A CA 1
ATOM 636 C C . ARG A 1 81 ? 35.363 11.026 -18.653 1.00 74.88 81 ARG A C 1
ATOM 638 O O . ARG A 1 81 ? 36.273 10.376 -18.146 1.00 74.88 81 ARG A O 1
ATOM 645 N N . LEU A 1 82 ? 35.524 11.767 -19.750 1.00 62.97 82 LEU A N 1
ATOM 646 C CA . LEU A 1 82 ? 36.854 12.041 -20.292 1.00 62.97 82 LEU A CA 1
ATOM 647 C C . LEU A 1 82 ? 37.597 12.950 -19.306 1.00 62.97 82 LEU A C 1
ATOM 649 O O . LEU A 1 82 ? 37.085 14.011 -18.942 1.00 62.97 82 LEU A O 1
ATOM 653 N N . ALA A 1 83 ? 38.774 12.512 -18.864 1.00 71.44 83 ALA A N 1
ATOM 654 C CA . ALA A 1 83 ? 39.731 13.386 -18.205 1.00 71.44 83 ALA A CA 1
ATOM 655 C C . ALA A 1 83 ? 40.273 14.374 -19.251 1.00 71.44 83 ALA A C 1
ATOM 657 O O . ALA A 1 83 ? 40.688 13.947 -20.330 1.00 71.44 83 ALA A O 1
ATOM 658 N N . LEU A 1 84 ? 40.209 15.668 -18.935 1.00 64.31 84 LEU A N 1
ATOM 659 C CA . LEU A 1 84 ? 40.949 16.730 -19.618 1.00 64.31 84 LEU A CA 1
ATOM 660 C C . LEU A 1 84 ? 42.132 17.122 -18.739 1.00 64.31 84 LEU A C 1
ATOM 662 O O . LEU A 1 84 ? 41.905 17.230 -17.510 1.00 64.31 84 LEU A O 1
#

Sequence (84 aa):
MRYYHPGSISISRVNQTLNVKYADFTQITTSKTVPTVLLAIADLEEVVDLLLVQLFPPRNGIRLLGVSLSSLEERRPPQLRLAL